Protein AF-A0A396HFC4-F1 (afdb_monomer)

pLDDT: mean 72.62, std 18.66, range [39.44, 97.38]

Secondary structure (DSSP, 8-state):
-TTTS-B-TTS-BSSHHHHHHHHHHHHHHHH-SSHHHHHHHHH-SPPTT-----SSPPPHHHHTTS-SSHHHHHHHHHHHHHHHHHHHHHHHHHHHHHHHHHHHHHHHHHHHHHHHHTTS----------------------

Solvent-accessible surface area (backbone atoms only — not comparable to full-atom values): 9076 Å² total; per-residue (Å²): 118,72,79,41,72,45,48,45,100,85,70,46,59,73,41,70,68,20,44,52,52,47,53,51,34,55,54,33,44,74,76,36,100,43,66,71,57,17,46,35,73,70,70,42,80,77,57,90,95,62,77,89,72,85,69,100,62,81,54,66,84,69,38,77,82,68,75,90,69,63,74,62,53,59,54,57,52,51,55,51,51,54,52,50,51,54,51,52,55,54,50,52,54,51,50,54,51,51,55,53,49,51,52,52,51,53,51,52,53,51,53,50,58,50,61,57,60,78,64,60,76,85,76,81,74,80,84,86,75,76,92,81,82,89,85,90,84,88,83,84,91,133

Sequence (142 aa):
MYAVSHKDAKGKFVNEYARQKAELLQVEMQNTQCENEAFFKVFGKEHAGYVRSMGLGITPSRISSRSTRLASSSIETNEKMLKMQAEIDSLKEKASQVDFLNAQVAFLMQMQVQNSRDKEPTNLETRDGRHSSESSHRLDDH

Mean predicted aligned error: 21.14 Å

Radius of gyration: 44.26 Å; Cα contacts (8 Å, |Δi|>4): 43; chains: 1; bounding box: 52×76×119 Å

Organism: Medicago truncatula (NCBI:txid3880)

Foldseek 3Di:
DCQQCDADPVNHDPDPNSVVLVVQLVVLPVVDPDSVVSCCVSPNDDDPPDDPDDDPDDDVVRCVVPPDPVPVVVVVVVVVVVVVVVVVVVVVVVVVVVVVVVVVVVVVVVVVVVVVVVPPPPPPDDPPDDDDDDDDDDDDDD

Structure (mmCIF, N/CA/C/O backbone):
data_AF-A0A396HFC4-F1
#
_entry.id   AF-A0A396HFC4-F1
#
loop_
_atom_site.group_PDB
_atom_site.id
_atom_site.type_symbol
_atom_site.label_atom_id
_atom_site.label_alt_id
_atom_site.label_comp_id
_atom_site.label_asym_id
_atom_site.label_entity_id
_atom_site.label_seq_id
_atom_site.pdbx_PDB_ins_code
_atom_site.Cartn_x
_atom_site.Cartn_y
_atom_site.Cartn_z
_atom_site.occupancy
_atom_site.B_iso_or_equiv
_atom_site.auth_seq_id
_atom_site.auth_comp_id
_atom_site.auth_asym_id
_atom_site.auth_atom_id
_atom_site.pdbx_PDB_model_num
ATOM 1 N N . MET A 1 1 ? 3.521 -5.237 -18.655 1.00 52.78 1 MET A N 1
ATOM 2 C CA . MET A 1 1 ? 4.812 -5.639 -18.045 1.00 52.78 1 MET A CA 1
ATOM 3 C C . MET A 1 1 ? 4.942 -7.157 -17.809 1.00 52.78 1 MET A C 1
ATOM 5 O O . MET A 1 1 ? 5.916 -7.591 -17.216 1.00 52.78 1 MET A O 1
ATOM 9 N N . TYR A 1 2 ? 4.017 -7.988 -18.318 1.00 46.03 2 TYR A N 1
ATOM 10 C CA . TYR A 1 2 ? 4.078 -9.454 -18.180 1.00 46.03 2 TYR A CA 1
ATOM 11 C C . TYR A 1 2 ? 5.218 -10.090 -18.995 1.00 46.03 2 TYR A C 1
ATOM 13 O O . TYR A 1 2 ? 5.660 -11.177 -18.679 1.00 46.03 2 TYR A O 1
ATOM 21 N N . ALA A 1 3 ? 5.731 -9.407 -20.023 1.00 51.31 3 ALA A N 1
ATOM 22 C CA . ALA A 1 3 ? 6.745 -9.961 -20.922 1.00 51.31 3 ALA A CA 1
ATOM 23 C C . ALA A 1 3 ? 8.183 -9.946 -20.367 1.00 51.31 3 ALA A C 1
ATOM 25 O O . ALA A 1 3 ? 9.063 -10.547 -20.974 1.00 51.31 3 ALA A O 1
ATOM 26 N N . VAL A 1 4 ? 8.446 -9.251 -19.254 1.00 60.12 4 VAL A N 1
ATOM 27 C CA . VAL A 1 4 ? 9.828 -8.911 -18.857 1.00 60.12 4 VAL A CA 1
ATOM 28 C C . VAL A 1 4 ? 10.264 -9.541 -17.534 1.00 60.12 4 VAL A C 1
ATOM 30 O O . VAL A 1 4 ? 11.440 -9.817 -17.343 1.00 60.12 4 VAL A O 1
ATOM 33 N N . SER A 1 5 ? 9.325 -9.869 -16.651 1.00 65.62 5 SER A N 1
ATOM 34 C CA . SER A 1 5 ? 9.638 -10.521 -15.370 1.00 65.62 5 SER A CA 1
ATOM 35 C C . SER A 1 5 ? 8.974 -11.888 -15.236 1.00 65.62 5 SER A C 1
ATOM 37 O O . SER A 1 5 ? 8.881 -12.417 -14.130 1.00 65.62 5 SER A O 1
ATOM 39 N N . HIS A 1 6 ? 8.483 -12.456 -16.344 1.00 71.88 6 HIS A N 1
ATOM 40 C CA . HIS A 1 6 ? 7.806 -13.745 -16.306 1.00 71.88 6 HIS A CA 1
ATOM 41 C C . HIS A 1 6 ? 8.798 -14.847 -15.955 1.00 71.88 6 HIS A C 1
ATOM 43 O O . HIS A 1 6 ? 9.693 -15.193 -16.737 1.00 71.88 6 HIS A O 1
ATOM 49 N N . LYS A 1 7 ? 8.613 -15.383 -14.755 1.00 83.19 7 LYS A N 1
ATOM 50 C CA . LYS A 1 7 ? 9.314 -16.550 -14.255 1.00 83.19 7 LYS A CA 1
ATOM 51 C C . LYS A 1 7 ? 8.373 -17.745 -14.322 1.00 83.19 7 LYS A C 1
ATOM 53 O O . LYS A 1 7 ? 7.165 -17.594 -14.151 1.00 83.19 7 LYS A O 1
ATOM 58 N N . ASP A 1 8 ? 8.918 -18.913 -14.617 1.00 82.75 8 ASP A N 1
ATOM 59 C CA . ASP A 1 8 ? 8.182 -20.163 -14.517 1.00 82.75 8 ASP A CA 1
ATOM 60 C C . ASP A 1 8 ? 7.851 -20.479 -13.047 1.00 82.75 8 ASP A C 1
ATOM 62 O O . ASP A 1 8 ? 8.289 -19.798 -12.116 1.00 82.75 8 ASP A O 1
ATOM 66 N N . ALA A 1 9 ? 7.091 -21.551 -12.820 1.00 85.38 9 ALA A N 1
ATOM 67 C CA . ALA A 1 9 ? 6.754 -22.009 -11.471 1.00 85.38 9 ALA A CA 1
ATOM 68 C C . ALA A 1 9 ? 7.987 -22.377 -10.616 1.00 85.38 9 ALA A C 1
ATOM 70 O O . ALA A 1 9 ? 7.871 -22.520 -9.403 1.00 85.38 9 ALA A O 1
ATOM 71 N N . LYS A 1 10 ? 9.166 -22.526 -11.234 1.00 87.62 10 LYS A N 1
ATOM 72 C CA . LYS A 1 10 ? 10.446 -22.806 -10.572 1.00 87.62 10 LYS A CA 1
ATOM 73 C C . LYS A 1 10 ? 11.251 -21.528 -10.300 1.00 87.62 10 LYS A C 1
ATOM 75 O O . LYS A 1 10 ? 12.357 -21.607 -9.776 1.00 87.62 10 LYS A O 1
ATOM 80 N N . GLY A 1 11 ? 10.717 -20.354 -10.646 1.00 82.94 11 GLY A N 1
ATOM 81 C CA . GLY A 1 11 ? 11.359 -19.061 -10.430 1.00 82.94 11 GLY A CA 1
ATOM 82 C C . GLY A 1 11 ? 12.417 -18.688 -11.474 1.00 82.94 11 GLY A C 1
ATOM 83 O O . GLY A 1 11 ? 13.092 -17.668 -11.306 1.00 82.94 11 GLY A O 1
ATOM 84 N N . LYS A 1 12 ? 12.567 -19.459 -12.558 1.00 85.88 12 LYS A N 1
ATOM 85 C CA . LYS A 1 12 ? 13.496 -19.157 -13.655 1.00 85.88 12 LYS A CA 1
ATOM 86 C C . LYS A 1 12 ? 12.807 -18.294 -14.706 1.00 85.88 12 LYS A C 1
ATOM 88 O O . LYS A 1 12 ? 11.645 -18.509 -15.025 1.00 85.88 12 LYS A O 1
ATOM 93 N N . PHE A 1 13 ? 13.523 -17.331 -15.282 1.00 86.50 13 PHE A N 1
ATOM 94 C CA . PHE A 1 13 ? 13.010 -16.560 -16.415 1.00 86.50 13 PHE A CA 1
ATOM 95 C C . PHE A 1 13 ? 12.633 -17.475 -17.585 1.00 86.50 13 PHE A C 1
ATOM 97 O O . PHE A 1 13 ? 13.419 -18.329 -17.993 1.00 86.50 13 PHE A O 1
ATOM 104 N N . VAL A 1 14 ? 11.436 -17.264 -18.135 1.00 84.88 14 VAL A N 1
ATOM 105 C CA . VAL A 1 14 ? 10.910 -18.073 -19.249 1.00 84.88 14 VAL A CA 1
ATOM 106 C C . VAL A 1 14 ? 11.630 -17.782 -20.570 1.00 84.88 14 VAL A C 1
ATOM 108 O O . VAL A 1 14 ? 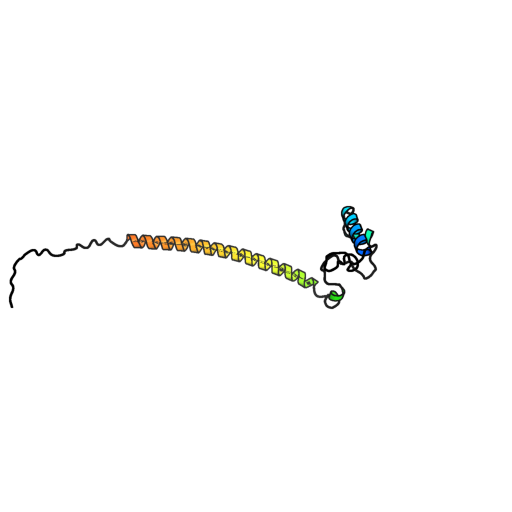11.690 -18.644 -21.441 1.00 84.88 14 VAL A O 1
ATOM 111 N N . ASN A 1 15 ? 12.205 -16.587 -20.723 1.00 85.69 15 ASN A N 1
ATOM 112 C CA . ASN A 1 15 ? 12.990 -16.193 -21.891 1.00 85.69 15 ASN A CA 1
ATOM 113 C C . ASN A 1 15 ? 14.273 -15.477 -21.448 1.00 85.69 15 ASN A C 1
ATOM 115 O O . ASN A 1 15 ? 14.269 -14.683 -20.506 1.00 85.69 15 ASN A O 1
ATOM 119 N N . GLU A 1 16 ? 15.347 -15.715 -22.189 1.00 85.56 16 GLU A N 1
ATOM 120 C CA . GLU A 1 16 ? 16.627 -15.027 -22.077 1.00 85.56 16 GLU A CA 1
ATOM 121 C C . GLU A 1 16 ? 16.523 -13.511 -22.238 1.00 85.56 16 GLU A C 1
ATOM 123 O O . GLU A 1 16 ? 17.122 -12.759 -21.473 1.00 85.56 16 GLU A O 1
ATOM 128 N N . TYR A 1 17 ? 15.685 -13.040 -23.160 1.00 84.88 17 TYR A N 1
ATOM 129 C CA . TYR A 1 17 ? 15.428 -11.609 -23.318 1.00 84.88 17 TYR A CA 1
ATOM 130 C C . TYR A 1 17 ? 14.826 -10.980 -22.050 1.00 84.88 17 TYR A C 1
ATOM 132 O O . TYR A 1 17 ? 15.206 -9.878 -21.655 1.00 84.88 17 TYR A O 1
ATOM 140 N N . ALA A 1 18 ? 13.911 -11.692 -21.383 1.00 82.38 18 ALA A N 1
ATOM 141 C CA . ALA A 1 18 ? 13.291 -11.227 -20.144 1.00 82.38 18 ALA A CA 1
ATOM 142 C C . ALA A 1 18 ? 14.330 -11.137 -19.015 1.00 82.38 18 ALA A C 1
ATOM 144 O O . ALA A 1 18 ? 14.394 -10.129 -18.316 1.00 82.38 18 ALA A O 1
ATOM 145 N N . ARG A 1 19 ? 15.205 -12.147 -18.911 1.00 87.12 19 ARG A N 1
ATOM 146 C CA . ARG A 1 19 ? 16.333 -12.155 -17.973 1.00 87.12 19 ARG A CA 1
ATOM 147 C C . ARG A 1 19 ? 17.258 -10.956 -18.180 1.00 87.12 19 ARG A C 1
ATOM 149 O O . ARG A 1 19 ? 17.464 -10.194 -17.244 1.00 87.12 19 ARG A O 1
ATOM 156 N N . GLN A 1 20 ? 17.738 -10.741 -19.405 1.00 89.00 20 GLN A N 1
ATOM 157 C CA . GLN A 1 20 ? 18.644 -9.631 -19.725 1.00 89.00 20 GLN A CA 1
ATOM 158 C C . GLN A 1 20 ? 18.019 -8.269 -19.415 1.00 89.00 20 GLN A C 1
ATOM 160 O O . GLN A 1 20 ? 18.664 -7.396 -18.843 1.00 89.00 20 GLN A O 1
ATOM 165 N N . LYS A 1 21 ? 16.743 -8.073 -19.764 1.00 87.44 21 LYS A N 1
ATOM 166 C CA . LYS A 1 21 ? 16.036 -6.825 -19.461 1.00 87.44 21 LYS A CA 1
ATOM 167 C C . LYS A 1 21 ? 15.821 -6.620 -17.962 1.00 87.44 21 LYS A C 1
ATOM 169 O O . LYS A 1 21 ? 15.908 -5.483 -17.512 1.00 87.44 21 LYS A O 1
ATOM 174 N N . ALA A 1 22 ? 15.561 -7.682 -17.202 1.00 86.19 22 ALA A N 1
ATOM 175 C CA . ALA A 1 22 ? 15.450 -7.606 -15.748 1.00 86.19 22 ALA A CA 1
ATOM 176 C C . ALA A 1 22 ? 16.797 -7.271 -15.083 1.00 86.19 22 ALA A C 1
ATOM 178 O O . ALA A 1 22 ? 16.837 -6.425 -14.195 1.00 86.19 22 ALA A O 1
ATOM 179 N N . GLU A 1 23 ? 17.894 -7.878 -15.545 1.00 89.69 23 GLU A N 1
ATOM 180 C CA . GLU A 1 23 ? 19.255 -7.594 -15.069 1.00 89.69 23 GLU A CA 1
ATOM 181 C C . GLU A 1 23 ? 19.669 -6.146 -15.386 1.00 89.69 23 GLU A C 1
ATOM 183 O O . GLU A 1 23 ? 20.094 -5.414 -14.495 1.00 89.69 23 GLU A O 1
ATOM 188 N N . LEU A 1 24 ? 19.462 -5.686 -16.626 1.00 91.00 24 LEU A N 1
ATOM 189 C CA . LEU A 1 24 ? 19.738 -4.300 -17.028 1.00 91.00 24 LEU A CA 1
ATOM 190 C C . LEU A 1 24 ? 18.915 -3.288 -16.229 1.00 91.00 24 LEU A C 1
ATOM 192 O O . LEU A 1 24 ? 19.433 -2.253 -15.820 1.00 91.00 24 LEU A O 1
ATOM 196 N N . LEU A 1 25 ? 17.638 -3.589 -15.988 1.00 88.81 25 LEU A N 1
ATOM 197 C CA . LEU A 1 25 ? 16.783 -2.747 -15.160 1.00 88.81 25 LEU A CA 1
ATOM 198 C C . LEU A 1 25 ? 17.309 -2.654 -13.730 1.00 88.81 25 LEU A C 1
ATOM 200 O O . LEU A 1 25 ? 17.339 -1.561 -13.178 1.00 88.81 25 LEU A O 1
ATOM 204 N N . GLN A 1 26 ? 17.753 -3.767 -13.144 1.00 88.38 26 GLN A N 1
ATOM 205 C CA . GLN A 1 26 ? 18.307 -3.765 -11.794 1.00 88.38 26 GLN A CA 1
ATOM 206 C C . GLN A 1 26 ? 19.563 -2.888 -11.693 1.00 88.38 26 GLN A C 1
ATOM 208 O O . GLN A 1 26 ? 19.702 -2.143 -10.725 1.00 88.38 26 GLN A O 1
ATOM 213 N N . VAL A 1 27 ? 20.440 -2.939 -12.698 1.00 92.12 27 VAL A N 1
ATOM 214 C CA . VAL A 1 27 ? 21.629 -2.075 -12.776 1.00 92.12 27 VAL A CA 1
ATOM 215 C C . VAL A 1 27 ? 21.230 -0.604 -12.915 1.00 92.12 27 VAL A C 1
ATOM 217 O O . VAL A 1 27 ? 21.709 0.241 -12.163 1.00 92.12 27 VAL A O 1
ATOM 220 N N . GLU A 1 28 ? 20.309 -0.277 -13.821 1.00 90.44 28 GLU A N 1
ATOM 221 C CA . GLU A 1 28 ? 19.868 1.110 -14.009 1.00 90.44 28 GLU A CA 1
ATOM 222 C C . GLU A 1 28 ? 19.129 1.674 -12.792 1.00 90.44 28 GLU A C 1
ATOM 224 O O . GLU A 1 28 ? 19.283 2.851 -12.478 1.00 90.44 28 GLU A O 1
ATOM 229 N N . MET A 1 29 ? 18.380 0.854 -12.052 1.00 86.69 29 MET A N 1
ATOM 230 C CA . MET A 1 29 ? 17.750 1.273 -10.795 1.00 86.69 29 MET A CA 1
ATOM 231 C C . MET A 1 29 ? 18.771 1.622 -9.705 1.00 86.69 29 MET A C 1
ATOM 233 O O . MET A 1 29 ? 18.471 2.442 -8.847 1.00 86.69 29 MET A O 1
ATOM 237 N N . GLN A 1 30 ? 19.968 1.029 -9.728 1.00 88.75 30 GLN A N 1
ATOM 238 C CA . GLN A 1 30 ? 21.056 1.401 -8.813 1.00 88.75 30 GLN A CA 1
ATOM 239 C C . GLN A 1 30 ? 21.765 2.688 -9.255 1.00 88.75 30 GLN A C 1
ATOM 241 O O . GLN A 1 30 ? 22.264 3.437 -8.419 1.00 88.75 30 GLN A O 1
ATOM 246 N N . ASN A 1 31 ? 21.790 2.954 -10.563 1.00 88.94 31 ASN A N 1
ATOM 247 C CA . ASN A 1 31 ? 22.465 4.112 -11.154 1.00 88.94 31 ASN A CA 1
ATOM 248 C C . ASN A 1 31 ? 21.575 5.358 -11.271 1.00 88.94 31 ASN A C 1
ATOM 250 O O . ASN A 1 31 ? 22.079 6.450 -11.535 1.00 88.94 31 ASN A O 1
ATOM 254 N N . THR A 1 32 ? 20.260 5.219 -11.113 1.00 84.31 32 THR A N 1
ATOM 255 C CA . THR A 1 32 ? 19.297 6.319 -11.241 1.00 84.31 32 THR A CA 1
ATOM 256 C C . THR A 1 32 ? 18.617 6.609 -9.913 1.00 84.31 32 THR A C 1
ATOM 258 O O . THR A 1 32 ? 18.342 5.719 -9.118 1.00 84.31 32 THR A O 1
ATOM 261 N N . GLN A 1 33 ? 18.316 7.885 -9.672 1.00 79.62 33 GLN A N 1
ATOM 262 C CA . GLN A 1 33 ? 17.621 8.318 -8.454 1.00 79.62 33 GLN A CA 1
ATOM 263 C C . GLN A 1 33 ? 16.102 8.088 -8.531 1.00 79.62 33 GLN A C 1
ATOM 265 O O . GLN A 1 33 ? 15.401 8.231 -7.533 1.00 79.62 33 GLN A O 1
ATOM 270 N N . CYS A 1 34 ? 15.580 7.753 -9.716 1.00 78.25 34 CYS A N 1
ATOM 271 C CA . CYS A 1 34 ? 14.158 7.589 -9.984 1.00 78.25 34 CYS A CA 1
ATOM 272 C C . CYS A 1 34 ? 13.908 6.315 -10.794 1.00 78.25 34 CYS A C 1
ATOM 274 O O . CYS A 1 34 ? 14.414 6.165 -11.906 1.00 78.25 34 CYS A O 1
ATOM 276 N N . GLU A 1 35 ? 13.047 5.435 -10.279 1.00 78.06 35 GLU A N 1
ATOM 277 C CA . GLU A 1 35 ? 12.712 4.163 -10.928 1.00 78.06 35 GLU A CA 1
ATOM 278 C C . GLU A 1 35 ? 12.190 4.369 -12.358 1.00 78.06 35 GLU A C 1
ATOM 280 O O . GLU A 1 35 ? 12.590 3.667 -13.285 1.00 78.06 35 GLU A O 1
ATOM 285 N N . ASN A 1 36 ? 11.347 5.383 -12.575 1.00 77.94 36 ASN A N 1
ATOM 286 C CA . ASN A 1 36 ? 10.779 5.668 -13.894 1.00 77.94 36 ASN A CA 1
ATOM 287 C C . ASN A 1 36 ? 11.848 6.012 -14.941 1.00 77.94 36 ASN A C 1
ATOM 289 O O . ASN A 1 36 ? 11.661 5.715 -16.124 1.00 77.94 36 ASN A O 1
ATOM 293 N N . GLU A 1 37 ? 12.963 6.609 -14.521 1.00 84.00 37 GLU A N 1
ATOM 294 C CA . GLU A 1 37 ? 14.085 6.921 -15.401 1.00 84.00 37 GLU A CA 1
ATOM 295 C C . GLU A 1 37 ? 14.831 5.646 -15.816 1.00 84.00 37 GLU A C 1
ATOM 297 O O . GLU A 1 37 ? 15.074 5.451 -17.009 1.00 84.00 37 GLU A O 1
ATOM 3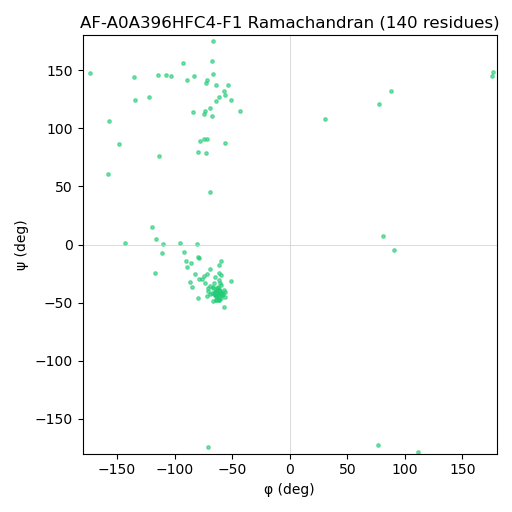02 N N . ALA A 1 38 ? 15.104 4.732 -14.875 1.00 86.56 38 ALA A N 1
ATOM 303 C CA . ALA A 1 38 ? 15.653 3.408 -15.187 1.00 86.56 38 ALA A CA 1
ATOM 304 C C . ALA A 1 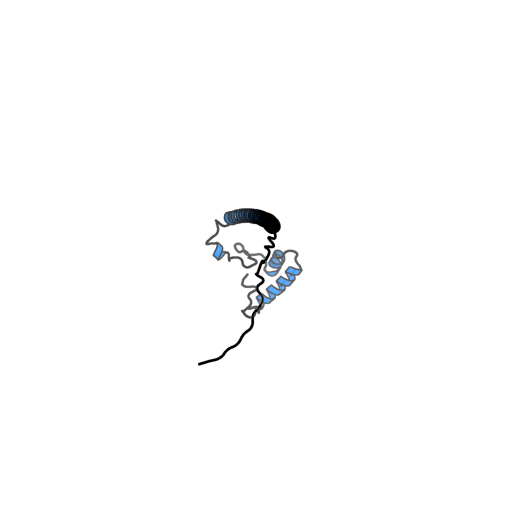38 ? 14.762 2.645 -16.177 1.00 86.56 38 ALA A C 1
ATOM 306 O O . ALA A 1 38 ? 15.238 2.100 -17.175 1.00 86.56 38 ALA A O 1
ATOM 307 N N . PHE A 1 39 ? 13.445 2.652 -15.955 1.00 82.00 39 PHE A N 1
ATOM 308 C CA . PHE A 1 39 ? 12.499 2.008 -16.866 1.00 82.00 39 PHE A CA 1
ATOM 309 C C . PHE A 1 39 ? 12.503 2.642 -18.255 1.00 82.00 39 PHE A C 1
ATOM 311 O O . PHE A 1 39 ? 12.456 1.924 -19.256 1.00 82.00 39 PHE A O 1
ATOM 318 N N . PHE A 1 40 ? 12.566 3.970 -18.340 1.00 84.06 40 PHE A N 1
ATOM 319 C CA . PHE A 1 40 ? 12.668 4.660 -19.621 1.00 84.06 40 PHE A CA 1
ATOM 320 C C . PHE A 1 40 ? 13.968 4.305 -20.352 1.00 84.06 40 PHE A C 1
ATOM 322 O O . PHE A 1 40 ? 13.933 4.061 -21.555 1.00 84.06 40 PHE A O 1
ATOM 329 N N . LYS A 1 41 ? 15.095 4.201 -19.643 1.00 86.44 41 LYS A N 1
ATOM 330 C CA . LYS A 1 41 ? 16.383 3.798 -20.228 1.00 86.44 41 LYS A CA 1
ATOM 331 C C . LYS A 1 41 ? 16.358 2.366 -20.766 1.00 86.44 41 LYS A C 1
ATOM 333 O O . LYS A 1 41 ? 16.839 2.116 -21.867 1.00 86.44 41 LYS A O 1
ATOM 338 N N . VAL A 1 42 ? 15.752 1.428 -20.036 1.00 86.88 42 VAL A N 1
ATOM 339 C CA . VAL A 1 42 ? 15.773 0.002 -20.409 1.00 86.88 42 VAL A CA 1
ATOM 340 C C . VAL A 1 42 ? 14.682 -0.382 -21.415 1.00 86.88 42 VAL A C 1
ATOM 342 O O . VAL A 1 42 ? 14.925 -1.217 -22.295 1.00 86.88 42 VAL A O 1
ATOM 345 N N . PHE A 1 43 ? 13.487 0.205 -21.315 1.00 82.06 43 PHE A N 1
ATOM 346 C CA . PHE A 1 43 ? 12.320 -0.148 -22.145 1.00 82.06 43 PHE A CA 1
ATOM 347 C C . PHE A 1 43 ? 11.914 0.931 -23.143 1.00 82.06 43 PHE A C 1
ATOM 349 O O . PHE A 1 43 ? 11.050 0.681 -23.982 1.00 82.06 43 PHE A O 1
ATOM 356 N N . GLY A 1 44 ? 12.522 2.111 -23.071 1.00 85.56 44 GLY A N 1
ATOM 357 C CA . GLY A 1 44 ? 12.177 3.244 -23.912 1.00 85.56 44 GLY A CA 1
ATOM 358 C C . GLY A 1 44 ? 10.896 3.961 -23.482 1.00 85.56 44 GLY A C 1
ATOM 359 O O . GLY A 1 44 ? 10.276 3.698 -22.438 1.00 85.56 44 GLY A O 1
ATOM 360 N N . LYS A 1 45 ? 10.486 4.907 -24.330 1.00 81.75 45 LYS A N 1
ATOM 361 C CA . LYS A 1 45 ? 9.245 5.660 -24.156 1.00 81.75 45 LYS A CA 1
ATOM 362 C C . LYS A 1 45 ? 8.043 4.727 -24.261 1.00 81.75 45 LYS A C 1
ATOM 364 O O . LYS A 1 45 ? 7.979 3.864 -25.128 1.00 81.75 45 LYS A O 1
ATOM 369 N N . GLU A 1 46 ? 7.083 4.923 -23.370 1.00 74.38 46 GLU A N 1
ATOM 370 C CA . GLU A 1 46 ? 5.811 4.217 -23.435 1.00 74.38 46 GLU A CA 1
ATOM 371 C C . GLU A 1 46 ? 4.995 4.634 -24.672 1.00 74.38 46 GLU A C 1
ATOM 373 O O . GLU A 1 46 ? 5.045 5.786 -25.111 1.00 74.38 46 GLU A O 1
ATOM 378 N N . HIS A 1 47 ? 4.239 3.691 -25.237 1.00 74.38 47 HIS A N 1
ATOM 379 C CA . HIS A 1 47 ? 3.310 3.959 -26.329 1.00 74.38 47 HIS A CA 1
ATOM 380 C C . HIS A 1 47 ? 2.090 4.744 -25.839 1.00 74.38 47 HIS A C 1
ATOM 382 O O . HIS A 1 47 ? 1.551 4.474 -24.767 1.00 74.38 47 HIS A O 1
ATOM 388 N N . ALA A 1 48 ? 1.614 5.687 -26.655 1.00 72.81 48 ALA A N 1
ATOM 389 C CA . ALA A 1 48 ? 0.396 6.433 -26.360 1.00 72.81 48 ALA A CA 1
ATOM 390 C C . ALA A 1 48 ? -0.792 5.472 -26.148 1.00 72.81 48 ALA A C 1
ATOM 392 O O . ALA A 1 48 ? -1.033 4.589 -26.969 1.00 72.81 48 ALA A O 1
ATOM 393 N N . GLY A 1 49 ? -1.512 5.639 -25.035 1.00 67.00 49 GLY A N 1
ATOM 394 C CA . GLY A 1 49 ? -2.658 4.800 -24.661 1.00 67.00 49 GLY A CA 1
ATOM 395 C C . GLY A 1 49 ? -2.325 3.573 -23.804 1.00 67.00 49 GLY A C 1
ATOM 396 O O . GLY A 1 49 ? -3.244 2.905 -23.335 1.00 67.00 49 GLY A O 1
ATOM 397 N N . TYR A 1 50 ? -1.046 3.296 -23.546 1.00 65.50 50 TYR A N 1
ATOM 398 C CA . TYR A 1 50 ? -0.618 2.288 -22.578 1.00 65.50 50 TYR A CA 1
ATOM 399 C C . TYR A 1 50 ? -0.055 2.978 -21.330 1.00 65.50 50 TYR A C 1
ATOM 401 O O . TYR A 1 50 ? 0.508 4.067 -21.424 1.00 65.50 50 TYR A O 1
ATOM 409 N N . VAL A 1 51 ? -0.272 2.367 -20.161 1.00 63.06 51 VAL A N 1
ATOM 410 C CA . VAL A 1 51 ? 0.344 2.781 -18.892 1.00 63.06 51 VAL A CA 1
ATOM 411 C C . VAL A 1 51 ? 1.116 1.598 -18.314 1.00 63.06 51 VAL A C 1
ATOM 413 O O . VAL A 1 51 ? 0.553 0.514 -18.107 1.00 63.06 51 VAL A O 1
ATOM 416 N N . ARG A 1 52 ? 2.398 1.804 -18.000 1.00 66.94 52 ARG A N 1
ATOM 417 C CA . ARG A 1 52 ? 3.238 0.833 -17.300 1.00 66.94 52 ARG A CA 1
ATOM 418 C C . ARG A 1 52 ? 2.825 0.808 -15.835 1.00 66.94 52 ARG A C 1
ATOM 420 O O . ARG A 1 52 ? 3.344 1.556 -15.018 1.00 66.94 52 ARG A O 1
ATOM 427 N N . SER A 1 53 ? 1.888 -0.067 -15.484 1.00 58.19 53 SER A N 1
ATOM 428 C CA . SER A 1 53 ? 1.568 -0.323 -14.080 1.00 58.19 53 SER A CA 1
ATOM 429 C C . SER A 1 53 ? 2.730 -1.063 -13.408 1.00 58.19 53 SER A C 1
ATOM 431 O O . SER A 1 53 ? 3.041 -2.197 -13.785 1.00 58.19 53 SER A O 1
ATOM 433 N N . MET A 1 54 ? 3.345 -0.434 -12.411 1.00 54.47 54 MET A N 1
ATOM 434 C CA . MET A 1 54 ? 4.238 -1.088 -11.457 1.00 54.47 54 MET A CA 1
ATOM 435 C C . MET A 1 54 ? 3.386 -1.707 -10.340 1.00 54.47 54 MET A C 1
ATOM 437 O O . MET A 1 54 ? 2.730 -0.982 -9.598 1.00 54.47 54 MET A O 1
ATOM 441 N N . GLY A 1 55 ? 3.361 -3.039 -10.228 1.00 57.03 55 GLY A N 1
ATOM 442 C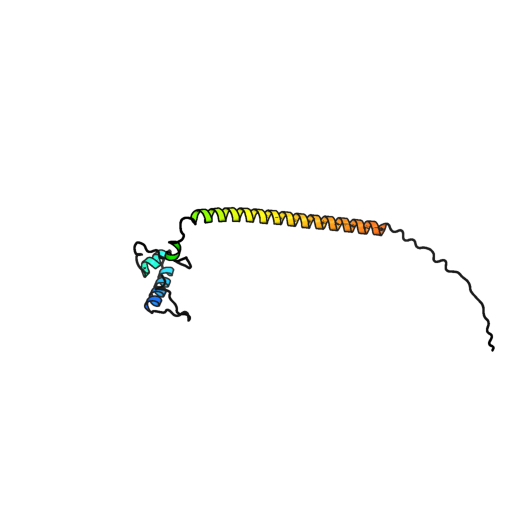 CA . GLY A 1 55 ? 2.782 -3.742 -9.071 1.00 57.03 55 GLY A CA 1
ATOM 443 C C . GLY A 1 55 ? 1.496 -4.547 -9.311 1.00 57.03 55 GLY A C 1
ATOM 444 O O . GLY A 1 55 ? 0.984 -4.635 -10.428 1.00 57.03 55 GLY A O 1
ATOM 445 N N . LEU A 1 56 ? 0.991 -5.150 -8.222 1.00 50.94 56 LEU A N 1
ATOM 446 C CA . LEU A 1 56 ? -0.258 -5.930 -8.109 1.00 50.94 56 LEU A CA 1
ATOM 447 C C . LEU A 1 56 ? -1.521 -5.049 -8.257 1.00 50.94 56 LEU A C 1
ATOM 449 O O . LEU A 1 56 ? -2.469 -5.141 -7.481 1.00 50.94 56 LEU A O 1
ATOM 453 N N . GLY A 1 57 ? -1.532 -4.154 -9.241 1.00 55.44 57 GLY A N 1
ATOM 454 C CA . GLY A 1 57 ? -2.700 -3.360 -9.594 1.00 55.44 57 GLY A CA 1
ATOM 455 C C . GLY A 1 57 ? -3.635 -4.135 -10.517 1.00 55.44 57 GLY A C 1
ATOM 456 O O . GLY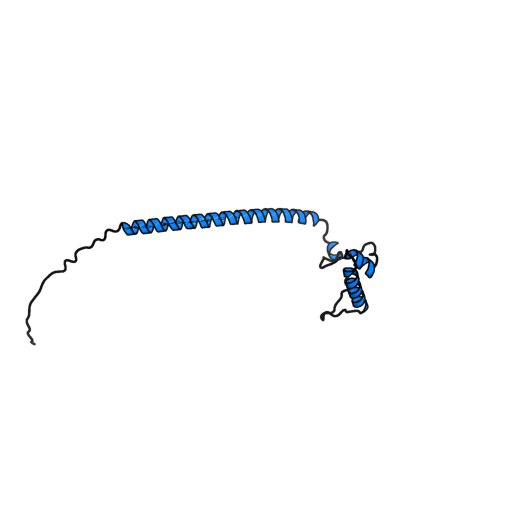 A 1 57 ? -3.198 -4.895 -11.383 1.00 55.44 57 GLY A O 1
ATOM 457 N N . ILE A 1 58 ? -4.941 -3.921 -10.358 1.00 49.59 58 ILE A N 1
ATOM 458 C CA . ILE A 1 58 ? -5.951 -4.368 -11.323 1.00 49.59 58 ILE A CA 1
ATOM 459 C C . ILE A 1 58 ? -5.566 -3.901 -12.731 1.00 49.59 58 ILE A C 1
ATOM 461 O O . ILE A 1 58 ? -5.352 -2.716 -12.970 1.00 49.59 58 ILE A O 1
ATOM 465 N N . THR A 1 59 ? -5.468 -4.843 -13.673 1.00 56.03 59 THR A N 1
ATOM 466 C CA . THR A 1 59 ? -5.194 -4.536 -15.081 1.00 56.03 59 THR A CA 1
ATOM 467 C C . THR A 1 59 ? -6.211 -3.507 -15.582 1.00 56.03 59 THR A C 1
ATOM 469 O O . THR A 1 59 ? -7.397 -3.689 -15.304 1.00 56.03 59 THR A O 1
ATOM 472 N N . PRO A 1 60 ? -5.817 -2.473 -16.349 1.00 51.38 60 PRO A N 1
ATOM 473 C CA . PRO A 1 60 ? -6.748 -1.464 -16.862 1.00 51.38 60 PRO A CA 1
ATOM 474 C C . PRO A 1 60 ? -7.981 -2.041 -17.580 1.00 51.38 60 PRO A C 1
ATOM 476 O O . PRO A 1 60 ? -9.079 -1.501 -17.453 1.00 51.38 60 PRO A O 1
ATOM 479 N N . SER A 1 61 ? -7.851 -3.204 -18.229 1.00 55.25 61 SER A N 1
ATOM 480 C CA . SER A 1 61 ? -8.971 -3.954 -18.822 1.00 55.25 61 SER A CA 1
ATOM 481 C C . SER A 1 61 ? -10.050 -4.380 -17.813 1.00 55.25 61 SER A C 1
ATOM 483 O O . SER A 1 61 ? -11.212 -4.506 -18.181 1.00 55.25 61 SER A O 1
ATOM 485 N N . ARG A 1 62 ? -9.701 -4.547 -16.532 1.00 52.12 62 ARG A N 1
ATOM 486 C CA . ARG A 1 62 ? -10.634 -4.793 -15.417 1.00 52.12 62 ARG A CA 1
ATOM 487 C C . ARG A 1 62 ? -11.208 -3.509 -14.809 1.00 52.12 62 ARG A C 1
ATOM 489 O O . ARG A 1 62 ? -12.195 -3.577 -14.082 1.00 52.12 62 ARG A O 1
ATOM 496 N N . ILE A 1 63 ? -10.596 -2.357 -15.086 1.00 55.91 63 ILE A N 1
ATOM 497 C CA . ILE A 1 63 ? -11.034 -1.031 -14.623 1.00 55.91 63 ILE A CA 1
ATOM 498 C C . ILE A 1 63 ? -12.065 -0.441 -15.591 1.00 55.91 63 ILE A C 1
ATOM 500 O O . ILE A 1 63 ? -12.996 0.236 -15.158 1.00 55.91 63 ILE A O 1
ATOM 504 N N . SER A 1 64 ? -11.955 -0.745 -16.890 1.00 52.34 64 SER A N 1
ATOM 505 C CA . SER A 1 64 ? -12.862 -0.211 -17.918 1.00 52.34 64 SER A CA 1
ATOM 506 C C . SER A 1 64 ? -14.330 -0.617 -17.727 1.00 52.34 64 SER A C 1
ATOM 508 O O . SER A 1 64 ? -15.209 0.035 -18.280 1.00 52.34 64 SER A O 1
ATOM 510 N N . SER A 1 65 ? -14.624 -1.648 -16.926 1.00 52.78 65 SER A N 1
ATOM 511 C CA . SER A 1 65 ? -15.996 -2.009 -16.551 1.00 52.78 65 SER A CA 1
ATOM 512 C C . SER A 1 65 ? -16.481 -1.351 -15.250 1.00 52.78 65 SER A C 1
ATOM 514 O O . SER A 1 65 ? -17.638 -1.529 -14.876 1.00 52.78 65 SER A O 1
ATOM 516 N N . ARG A 1 66 ? -15.623 -0.632 -14.505 1.00 52.38 66 ARG A N 1
ATOM 517 C CA . ARG A 1 66 ? -15.963 -0.106 -13.172 1.00 52.38 66 ARG A CA 1
ATOM 518 C C . ARG A 1 66 ? -15.098 1.089 -12.751 1.00 52.38 66 ARG A C 1
ATOM 520 O O . ARG A 1 66 ? -14.424 1.019 -11.730 1.00 52.38 66 ARG A O 1
ATOM 527 N N . SER A 1 67 ? -15.118 2.208 -13.476 1.00 53.06 67 SER A N 1
ATOM 528 C CA . SER A 1 67 ? -14.428 3.411 -12.982 1.00 53.06 67 SER A CA 1
ATOM 529 C C . SER A 1 67 ? -15.079 4.725 -13.388 1.00 53.06 67 SER A C 1
ATOM 531 O O . SER A 1 67 ? -14.694 5.357 -14.361 1.00 53.06 67 SER A O 1
ATOM 533 N N . THR A 1 68 ? -16.043 5.142 -12.568 1.00 50.72 68 THR A N 1
ATOM 534 C CA . THR A 1 68 ? -16.357 6.560 -12.295 1.00 50.72 68 THR A CA 1
ATOM 535 C C . THR A 1 68 ? -16.754 6.808 -10.827 1.00 50.72 68 THR A C 1
ATOM 537 O O . THR A 1 68 ? -17.043 7.937 -10.456 1.00 50.72 68 THR A O 1
ATOM 540 N N . ARG A 1 69 ? -16.756 5.782 -9.955 1.00 50.81 69 ARG A N 1
ATOM 541 C CA . ARG A 1 69 ? -17.290 5.866 -8.575 1.00 50.81 69 ARG A CA 1
ATOM 542 C C . ARG A 1 69 ? -16.265 5.676 -7.446 1.00 50.81 69 ARG A C 1
ATOM 544 O O . ARG A 1 69 ? -16.654 5.613 -6.290 1.00 50.81 69 ARG A O 1
ATOM 551 N N . LEU A 1 70 ? -14.970 5.551 -7.745 1.00 53.44 70 LEU A N 1
ATOM 552 C CA . LEU A 1 70 ? -13.964 5.219 -6.717 1.00 53.44 70 LEU A CA 1
ATOM 553 C C . LEU A 1 70 ? -13.353 6.444 -6.014 1.00 53.44 70 LEU A C 1
ATOM 555 O O . LEU A 1 70 ? -12.848 6.304 -4.905 1.00 53.44 70 LEU A O 1
ATOM 559 N N . ALA A 1 71 ? -13.442 7.641 -6.603 1.00 51.59 71 ALA A N 1
ATOM 560 C CA . ALA A 1 71 ? -12.857 8.844 -6.008 1.00 51.59 71 ALA A CA 1
ATOM 561 C C . ALA A 1 71 ? -13.609 9.334 -4.750 1.00 51.59 71 ALA A C 1
ATOM 563 O O . ALA A 1 71 ? -12.952 9.729 -3.792 1.00 51.59 71 ALA A O 1
ATOM 564 N N . SER A 1 72 ? -14.950 9.249 -4.691 1.00 51.69 72 SER A N 1
ATOM 565 C CA . SER A 1 72 ? -15.684 9.603 -3.453 1.00 51.69 72 SER A CA 1
ATOM 566 C C . SER A 1 72 ? -15.527 8.536 -2.367 1.00 51.69 72 SER A C 1
ATOM 568 O O . SER A 1 72 ? -15.395 8.865 -1.192 1.00 51.69 72 SER A O 1
ATOM 570 N N . SER A 1 73 ? -15.420 7.261 -2.764 1.00 54.78 73 SER A N 1
ATOM 571 C CA . SER A 1 73 ? -15.257 6.144 -1.829 1.00 54.78 73 SER A CA 1
ATOM 572 C C . SER A 1 73 ? -13.998 6.268 -0.971 1.00 54.78 73 SER A C 1
ATOM 574 O O . SER A 1 73 ? -14.039 5.858 0.181 1.00 54.78 73 SER A O 1
ATOM 576 N N . SER A 1 74 ? -12.895 6.806 -1.502 1.00 55.19 74 SER A N 1
ATOM 577 C CA . SER A 1 74 ? -11.632 6.915 -0.757 1.00 55.19 74 SER A CA 1
ATOM 578 C C . SER A 1 74 ? -11.642 8.018 0.308 1.00 55.19 74 SER A C 1
ATOM 580 O O . SER A 1 74 ? -10.902 7.928 1.287 1.00 55.19 74 SER A O 1
ATOM 582 N N . ILE A 1 75 ? -12.445 9.068 0.121 1.00 59.50 75 ILE A N 1
ATOM 583 C CA . ILE A 1 75 ? -12.572 10.170 1.087 1.00 59.50 75 ILE A CA 1
ATOM 584 C C . ILE A 1 75 ? -13.503 9.729 2.222 1.00 59.50 75 ILE A C 1
ATOM 586 O O . ILE A 1 75 ? -13.147 9.827 3.395 1.00 59.50 75 ILE A O 1
ATOM 590 N N . GLU A 1 76 ? -14.637 9.118 1.870 1.00 60.09 76 GLU A N 1
ATOM 591 C CA . GLU A 1 76 ? -15.602 8.572 2.829 1.00 60.09 76 GLU A CA 1
ATOM 592 C C . GLU A 1 76 ? -14.998 7.476 3.727 1.00 60.09 76 GLU A C 1
ATOM 594 O O . GLU A 1 76 ? -15.370 7.352 4.897 1.00 60.09 76 GLU A O 1
ATOM 599 N N . THR A 1 77 ? -14.053 6.675 3.219 1.00 64.69 77 THR A N 1
ATOM 600 C CA . THR A 1 77 ? -13.357 5.659 4.028 1.00 64.69 77 THR A CA 1
ATOM 601 C C . THR A 1 77 ? -12.423 6.268 5.068 1.00 64.69 77 THR A C 1
ATOM 603 O O . THR A 1 77 ? -12.341 5.742 6.177 1.00 64.69 77 THR A O 1
ATOM 606 N N . ASN A 1 78 ? -11.758 7.382 4.753 1.00 76.25 78 ASN A N 1
ATOM 607 C CA . ASN A 1 78 ? -10.838 8.039 5.684 1.00 76.25 78 ASN A CA 1
ATOM 608 C C . ASN A 1 78 ? -11.592 8.717 6.835 1.00 76.25 78 ASN A C 1
ATOM 610 O O . ASN A 1 78 ? -11.188 8.600 7.989 1.00 76.25 78 ASN A O 1
ATOM 614 N N . GLU A 1 79 ? -12.732 9.352 6.553 1.00 80.44 79 GLU A N 1
ATOM 615 C CA . GLU A 1 79 ? -13.568 9.958 7.596 1.00 80.44 79 GLU A CA 1
ATOM 616 C C . GLU A 1 79 ? -14.148 8.918 8.562 1.00 80.44 79 GLU A C 1
ATOM 618 O O . GLU A 1 79 ? -14.160 9.128 9.777 1.00 80.44 79 GLU A O 1
ATOM 623 N N . LYS A 1 80 ? -14.610 7.774 8.040 1.00 87.06 80 LYS A N 1
ATOM 624 C CA . LYS A 1 80 ? -15.106 6.668 8.872 1.00 87.06 80 LYS A CA 1
ATOM 625 C C . LYS A 1 80 ? -14.000 6.080 9.744 1.00 87.06 80 LYS A C 1
ATOM 627 O O . LYS A 1 80 ? -14.243 5.806 10.914 1.00 87.06 80 LYS A O 1
ATOM 632 N N . MET A 1 81 ? -12.790 5.943 9.202 1.00 89.62 81 MET A N 1
ATOM 633 C CA . MET A 1 81 ? -11.631 5.450 9.948 1.00 89.62 81 MET A CA 1
ATOM 634 C C . MET A 1 81 ? -11.259 6.381 11.112 1.00 89.62 81 MET A C 1
ATOM 636 O O . MET A 1 81 ? -11.038 5.904 12.221 1.00 89.62 81 MET A O 1
ATOM 640 N N . LEU A 1 82 ? -11.266 7.701 10.895 1.00 91.12 82 LEU A N 1
ATOM 641 C CA . LEU A 1 82 ? -10.999 8.685 11.953 1.00 91.12 82 LEU A CA 1
ATOM 642 C C . LEU A 1 82 ? -12.063 8.659 13.060 1.00 91.12 82 LEU A C 1
ATOM 644 O O . LEU A 1 82 ? -11.720 8.697 14.240 1.00 91.12 82 LEU A O 1
ATOM 648 N N . LYS A 1 83 ? -13.348 8.548 12.695 1.00 93.19 83 LYS A N 1
ATOM 649 C CA . LYS A 1 83 ? -14.444 8.418 13.672 1.00 93.19 83 LYS A CA 1
ATOM 650 C C . LYS A 1 83 ? -14.312 7.149 14.509 1.00 93.19 83 LYS A C 1
ATOM 652 O O . LYS A 1 83 ? -14.406 7.217 15.729 1.00 93.19 83 LYS A O 1
ATOM 657 N N . MET A 1 84 ? -14.025 6.017 13.865 1.00 95.06 84 MET A N 1
ATOM 658 C CA . MET A 1 84 ? -13.800 4.753 14.569 1.00 95.06 84 MET A CA 1
ATOM 659 C C . MET A 1 84 ? -12.620 4.839 15.541 1.00 95.06 84 MET A C 1
ATOM 661 O O . MET A 1 84 ? -12.716 4.328 16.652 1.00 95.06 84 MET A O 1
ATOM 665 N N . GLN A 1 85 ? -11.526 5.505 15.160 1.00 93.75 85 GLN A N 1
ATOM 666 C CA . GLN A 1 85 ? -10.374 5.670 16.047 1.00 93.75 85 GLN A CA 1
ATOM 667 C C . GLN A 1 85 ? -10.730 6.485 17.300 1.00 93.75 85 GLN A C 1
ATOM 669 O O . GLN A 1 85 ? -10.392 6.080 18.409 1.00 93.75 85 GLN A O 1
ATOM 674 N N . ALA A 1 86 ? -11.485 7.576 17.140 1.00 95.56 86 ALA A N 1
ATOM 675 C CA . ALA A 1 86 ? -11.950 8.385 18.266 1.00 95.56 86 ALA A CA 1
ATOM 676 C C . ALA A 1 86 ? -12.896 7.610 19.207 1.00 95.56 86 ALA A C 1
ATOM 678 O O . ALA A 1 86 ? -12.810 7.748 20.428 1.00 95.56 86 ALA A O 1
ATOM 679 N N . GLU A 1 8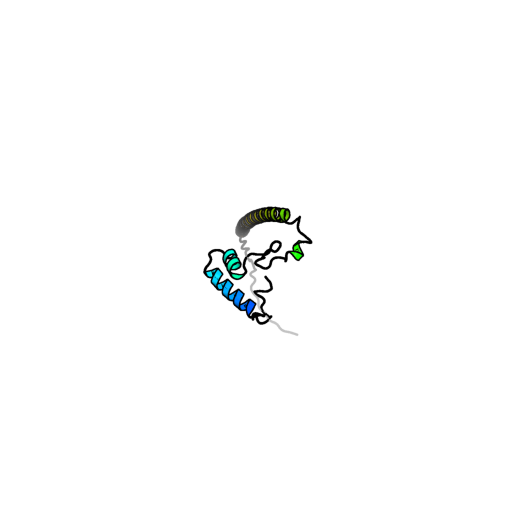7 ? -13.780 6.771 18.658 1.00 95.81 87 GLU A N 1
ATOM 680 C CA . GLU A 1 87 ? -14.654 5.903 19.458 1.00 95.81 87 GLU A CA 1
ATOM 681 C C . GLU A 1 87 ? -13.858 4.857 20.251 1.00 95.81 87 GLU A C 1
ATOM 683 O O . GLU A 1 87 ? -14.151 4.632 21.427 1.00 95.81 87 GLU A O 1
ATOM 688 N N . ILE A 1 88 ? -12.824 4.260 19.648 1.00 97.19 88 ILE A N 1
ATOM 689 C CA . ILE A 1 88 ? -11.935 3.301 20.321 1.00 97.19 88 ILE A CA 1
ATOM 690 C C . ILE A 1 88 ? -11.218 3.962 21.502 1.00 97.19 88 ILE A C 1
ATOM 692 O O . ILE A 1 88 ? -11.199 3.397 22.599 1.00 97.19 88 ILE A O 1
ATOM 696 N N . ASP A 1 89 ? -10.665 5.158 21.304 1.00 96.88 89 ASP A N 1
ATOM 697 C CA . ASP A 1 89 ? -9.937 5.872 22.355 1.00 96.88 89 ASP A CA 1
ATOM 698 C C . ASP A 1 89 ? -10.869 6.257 23.517 1.00 96.88 89 ASP A C 1
ATOM 700 O O . ASP A 1 89 ? -10.536 6.028 24.683 1.00 96.88 89 ASP A O 1
ATOM 704 N N . SER A 1 90 ? -12.084 6.731 23.213 1.00 97.12 90 SER A N 1
ATOM 705 C CA . SER A 1 90 ? -13.101 7.032 24.231 1.00 97.12 90 SER A CA 1
ATOM 706 C C . SER A 1 90 ? -13.545 5.786 25.004 1.00 97.12 90 SER A C 1
ATOM 708 O O . SER A 1 90 ? -13.711 5.826 26.226 1.00 97.12 90 SER A O 1
ATOM 710 N N . LEU A 1 91 ? -13.730 4.656 24.315 1.00 97.12 91 LEU A N 1
ATOM 711 C CA . LEU A 1 91 ? -14.140 3.410 24.955 1.00 97.12 91 LEU A CA 1
ATOM 712 C C . LEU A 1 91 ? -13.044 2.872 25.883 1.00 97.12 91 LEU A C 1
ATOM 714 O O . LEU A 1 91 ? -13.343 2.385 26.974 1.00 97.12 91 LEU A O 1
ATOM 718 N N . LYS A 1 92 ? -11.777 3.016 25.484 1.00 97.00 92 LYS A N 1
ATOM 719 C CA . LYS A 1 92 ? -10.616 2.638 26.293 1.00 97.00 92 LYS A CA 1
ATOM 720 C C . LYS A 1 92 ? -10.521 3.460 27.578 1.00 97.00 92 LYS A C 1
ATOM 722 O O . LYS A 1 92 ? -10.280 2.891 28.641 1.00 97.00 92 LYS A O 1
ATOM 727 N N . GLU A 1 93 ? -10.763 4.768 27.501 1.00 97.12 93 GLU A N 1
ATOM 728 C CA . GLU A 1 93 ? -10.803 5.639 28.681 1.00 97.12 93 GLU A CA 1
ATOM 729 C C . GLU A 1 93 ? -11.908 5.211 29.658 1.00 97.12 93 GLU A C 1
ATOM 731 O O . GLU A 1 93 ? -11.655 5.029 30.851 1.00 97.12 93 GLU A O 1
ATOM 736 N N . LYS A 1 94 ? -13.125 4.972 29.153 1.00 96.75 94 LYS A N 1
ATOM 737 C CA . LYS A 1 94 ? -14.248 4.510 29.983 1.00 96.75 94 LYS A CA 1
ATOM 738 C C . LYS A 1 94 ? -13.978 3.153 30.627 1.00 96.75 94 LYS A C 1
ATOM 740 O O . LYS A 1 94 ? -14.324 2.966 31.790 1.00 96.75 94 LYS A O 1
ATOM 745 N N . ALA A 1 95 ? -13.348 2.227 29.906 1.00 96.94 95 ALA A N 1
ATOM 746 C CA . ALA A 1 95 ? -12.956 0.936 30.465 1.00 96.94 95 ALA A CA 1
ATOM 747 C C . ALA A 1 95 ? -12.000 1.113 31.657 1.00 96.94 95 ALA A C 1
ATOM 749 O O . ALA A 1 95 ? -12.247 0.560 32.725 1.00 96.94 95 ALA A O 1
ATOM 750 N N . SER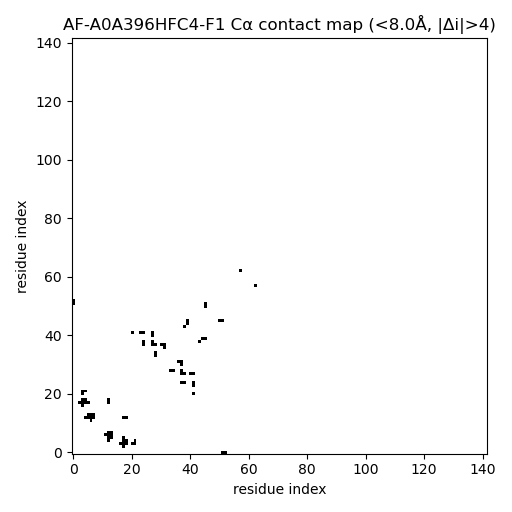 A 1 96 ? -10.985 1.978 31.528 1.00 95.94 96 SER A N 1
ATOM 751 C CA . SER A 1 96 ? -10.073 2.290 32.639 1.00 95.94 96 SER A CA 1
ATOM 752 C C . SER A 1 96 ? -10.783 2.941 33.835 1.00 95.94 96 SER A C 1
ATOM 754 O O . SER A 1 96 ? -10.451 2.643 34.982 1.00 95.94 96 SER A O 1
ATOM 756 N N . GLN A 1 97 ? -11.782 3.799 33.600 1.00 96.50 97 GLN A N 1
ATOM 757 C CA . GLN A 1 97 ? -12.590 4.376 34.683 1.00 96.50 97 GLN A CA 1
ATOM 758 C C . GLN A 1 97 ? -13.418 3.315 35.420 1.00 96.50 97 GLN A C 1
ATOM 760 O O . GLN A 1 97 ? -13.507 3.354 36.647 1.00 96.50 97 GLN A O 1
ATOM 765 N N . VAL A 1 98 ? -14.005 2.359 34.692 1.00 97.38 98 VAL A N 1
ATOM 766 C CA . VAL A 1 98 ? -14.762 1.245 35.283 1.00 97.38 98 VAL A CA 1
ATOM 767 C C . VAL A 1 98 ? -13.851 0.356 36.126 1.00 97.38 98 VAL A C 1
ATOM 769 O O . VAL A 1 98 ? -14.213 0.033 37.255 1.00 97.38 98 VAL A O 1
ATOM 772 N N . ASP A 1 99 ? -12.658 0.019 35.635 1.00 95.75 99 ASP A N 1
ATOM 773 C CA . ASP A 1 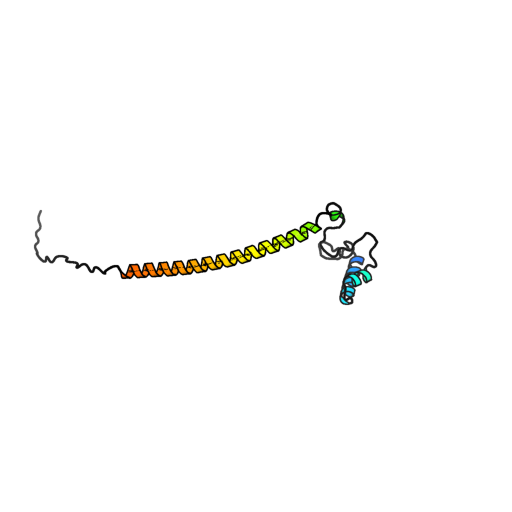99 ? -11.681 -0.773 36.392 1.00 95.75 99 ASP A CA 1
ATOM 774 C C . ASP A 1 99 ? -11.271 -0.072 37.694 1.00 95.75 99 ASP A C 1
ATOM 776 O O . ASP A 1 99 ? -11.215 -0.692 38.760 1.00 95.75 99 ASP A O 1
ATOM 780 N N . PHE A 1 100 ? -11.059 1.245 37.634 1.00 95.94 100 PHE A N 1
ATOM 781 C CA . PHE A 1 100 ? -10.749 2.052 38.810 1.00 95.94 100 PHE A CA 1
ATOM 782 C C . PHE A 1 100 ? -11.904 2.087 39.822 1.00 95.94 100 PHE A C 1
ATOM 784 O O . PHE A 1 100 ? -11.686 1.919 41.025 1.00 95.94 100 PHE A O 1
ATOM 791 N N . LEU A 1 101 ? -13.144 2.277 39.361 1.00 96.25 101 LEU A N 1
ATOM 792 C CA . LEU A 1 101 ? -14.324 2.237 40.231 1.00 96.25 101 LEU A CA 1
ATOM 793 C C . LEU A 1 101 ? -14.514 0.856 40.863 1.00 96.25 101 LEU A C 1
ATOM 795 O O . LEU A 1 101 ? -14.768 0.765 42.063 1.00 96.25 101 LEU A O 1
ATOM 799 N N . ASN A 1 102 ? -14.337 -0.210 40.084 1.00 95.06 102 ASN A N 1
ATOM 800 C CA . ASN A 1 102 ? -14.415 -1.584 40.571 1.00 95.06 102 ASN A CA 1
ATOM 801 C C . ASN A 1 102 ? -13.405 -1.835 41.697 1.00 95.06 102 ASN A C 1
ATOM 803 O O . ASN A 1 102 ? -13.765 -2.421 42.718 1.00 95.06 102 ASN A O 1
ATOM 807 N N . ALA A 1 103 ? -12.171 -1.339 41.559 1.00 95.00 103 ALA A N 1
ATOM 808 C CA . ALA A 1 103 ? -11.160 -1.444 42.609 1.00 95.00 103 ALA A CA 1
ATOM 809 C C . ALA A 1 103 ? -11.564 -0.694 43.894 1.00 95.00 103 ALA A C 1
ATOM 811 O O . ALA A 1 103 ? -11.413 -1.231 44.993 1.00 95.00 103 ALA A O 1
ATOM 812 N N . GLN A 1 104 ? -12.131 0.513 43.777 1.00 94.19 104 GLN A N 1
ATOM 813 C CA . GLN A 1 104 ? -12.614 1.276 44.937 1.00 94.19 104 GLN A CA 1
ATOM 814 C C . GLN A 1 104 ? -13.787 0.590 45.650 1.00 94.19 104 GLN A C 1
ATOM 816 O O . GLN A 1 104 ? -13.819 0.535 46.880 1.00 94.19 104 GLN A O 1
ATOM 821 N N . VAL A 1 105 ? -14.741 0.035 44.897 1.00 95.00 105 VAL A N 1
ATOM 822 C CA . VAL A 1 105 ? -15.878 -0.705 45.465 1.00 95.00 105 VAL A CA 1
ATOM 823 C C . VAL A 1 105 ? -15.399 -1.969 46.177 1.00 95.00 105 VAL A C 1
ATOM 825 O O . VAL A 1 105 ? -15.831 -2.237 47.299 1.00 95.00 105 VAL A O 1
ATOM 828 N N . ALA A 1 106 ? -14.466 -2.712 45.573 1.00 94.25 106 ALA A N 1
ATOM 829 C CA . ALA A 1 106 ? -13.872 -3.893 46.193 1.00 94.25 106 ALA A CA 1
ATOM 830 C C . ALA A 1 106 ? -13.174 -3.551 47.521 1.00 94.25 106 ALA A C 1
ATOM 832 O O . ALA A 1 106 ? -13.345 -4.268 48.511 1.00 94.25 106 ALA A O 1
ATOM 833 N N . PHE A 1 107 ? -12.449 -2.429 47.566 1.00 94.12 107 PHE A N 1
ATOM 834 C CA . PHE A 1 107 ? -11.818 -1.932 48.788 1.00 94.12 107 PHE A CA 1
ATOM 835 C C . PHE A 1 107 ? -12.849 -1.613 49.882 1.00 94.12 107 PHE A C 1
ATOM 837 O O . PHE A 1 107 ? -12.714 -2.079 51.014 1.00 94.12 107 PHE A O 1
ATOM 844 N N . LEU A 1 108 ? -13.919 -0.883 49.549 1.00 92.62 108 LEU A N 1
ATOM 845 C CA . LEU A 1 108 ? -14.962 -0.531 50.515 1.00 92.62 108 LEU A CA 1
ATOM 846 C C . LEU A 1 108 ? -15.698 -1.768 51.053 1.00 92.62 108 LEU A C 1
ATOM 848 O O . LEU A 1 108 ? -15.919 -1.875 52.261 1.00 92.62 108 LEU A O 1
ATOM 852 N N . MET A 1 109 ? -16.033 -2.723 50.179 1.00 91.19 109 MET A N 1
ATOM 853 C CA . MET A 1 109 ? -16.636 -3.998 50.583 1.00 91.19 109 MET A CA 1
ATOM 854 C C . MET A 1 109 ? -15.734 -4.764 51.553 1.00 91.19 109 MET A C 1
ATOM 856 O O . MET A 1 109 ? -16.217 -5.275 52.563 1.00 91.19 109 MET A O 1
ATOM 860 N N . GLN A 1 110 ? -14.424 -4.816 51.298 1.00 89.31 110 GLN A N 1
ATOM 861 C CA . GLN A 1 110 ? -13.479 -5.474 52.201 1.00 89.31 110 GLN A CA 1
ATOM 862 C C . GLN A 1 110 ? -13.430 -4.794 53.576 1.00 89.31 110 GLN A C 1
ATOM 864 O O . GLN A 1 110 ? -13.451 -5.477 54.602 1.00 89.31 110 GLN A O 1
ATOM 869 N N . MET A 1 111 ? -13.449 -3.461 53.604 1.00 86.75 111 MET A N 1
ATOM 870 C CA . MET A 1 111 ? -13.487 -2.679 54.840 1.00 86.75 111 MET A CA 1
ATOM 871 C C . MET A 1 111 ? -14.769 -2.912 55.660 1.00 86.75 111 MET A C 1
ATOM 873 O O . MET A 1 111 ? -14.725 -2.947 56.890 1.00 86.75 111 MET A O 1
ATOM 877 N N . GLN A 1 112 ? -15.921 -3.075 55.005 1.00 82.06 112 GLN A N 1
ATOM 878 C CA . GLN A 1 112 ? -17.186 -3.390 55.680 1.00 82.06 112 GLN A CA 1
ATOM 879 C C . GLN A 1 112 ? -17.183 -4.812 56.252 1.00 82.06 112 GLN A C 1
ATOM 881 O O . GLN A 1 112 ? -17.574 -5.002 57.400 1.00 82.06 112 GLN A O 1
ATOM 886 N N . VAL A 1 113 ? -16.672 -5.793 55.498 1.00 79.19 113 VAL A N 1
ATOM 887 C CA . VAL A 1 113 ? -16.537 -7.185 55.962 1.00 79.19 113 VAL A CA 1
ATOM 888 C C . VAL A 1 113 ? -15.620 -7.285 57.186 1.00 79.19 113 VAL A C 1
ATOM 890 O O . VAL A 1 113 ? -15.914 -8.053 58.099 1.00 79.19 113 VAL A O 1
ATOM 893 N N . GLN A 1 114 ? -14.535 -6.506 57.236 1.00 70.62 114 GLN A N 1
ATOM 894 C CA . GLN A 1 114 ? -13.661 -6.427 58.413 1.00 70.62 114 GLN A CA 1
ATOM 895 C C . GLN A 1 114 ? -14.380 -5.778 59.609 1.00 70.62 114 GLN A C 1
ATOM 897 O O . GLN A 1 114 ? -14.453 -6.386 60.672 1.00 70.62 114 GLN A O 1
ATOM 902 N N . ASN A 1 115 ? -15.037 -4.629 59.413 1.00 65.69 115 ASN A N 1
ATOM 903 C CA . ASN A 1 115 ? -15.800 -3.947 60.471 1.00 65.69 115 ASN A CA 1
ATOM 904 C C . ASN A 1 115 ? -16.980 -4.765 61.038 1.00 65.69 115 ASN A C 1
ATOM 906 O O . ASN A 1 115 ? -17.418 -4.509 62.159 1.00 65.69 115 ASN A O 1
ATOM 910 N N . SER A 1 116 ? -17.539 -5.712 60.278 1.00 61.62 116 SER A N 1
ATOM 911 C CA . SER A 1 116 ? -18.582 -6.629 60.763 1.00 61.62 116 SER A CA 1
ATOM 912 C C . SER A 1 116 ? -18.025 -7.825 61.542 1.00 61.62 116 SER A C 1
ATOM 914 O O . SER A 1 116 ? -18.738 -8.366 62.380 1.00 61.62 116 SER A O 1
ATOM 916 N N . ARG A 1 117 ? -16.768 -8.231 61.306 1.00 58.00 117 ARG A N 1
ATOM 917 C CA . ARG A 1 117 ? -16.103 -9.307 62.068 1.00 58.00 117 ARG A CA 1
ATOM 918 C C . ARG A 1 117 ? -15.656 -8.847 63.454 1.00 58.00 117 ARG A C 1
ATOM 920 O O . ARG A 1 117 ? -15.706 -9.639 64.385 1.00 58.00 117 ARG A O 1
ATOM 927 N N . ASP A 1 118 ? -15.332 -7.566 63.606 1.00 56.19 118 ASP A N 1
ATOM 928 C CA . ASP A 1 118 ? -14.930 -6.975 64.891 1.00 56.19 118 ASP A CA 1
ATOM 929 C C . ASP A 1 118 ? -16.122 -6.632 65.817 1.00 56.19 118 ASP A C 1
ATOM 931 O O . ASP A 1 118 ? -15.928 -6.112 66.915 1.00 56.19 118 ASP A O 1
ATOM 935 N N . LYS A 1 119 ? -17.369 -6.905 65.390 1.00 51.97 119 LYS A N 1
ATOM 936 C CA . LYS A 1 119 ? -18.604 -6.655 66.164 1.00 51.97 119 LYS A CA 1
ATOM 937 C C . LYS A 1 119 ? -19.320 -7.914 66.666 1.00 51.97 119 LYS A C 1
ATOM 939 O O . LYS A 1 119 ? -20.348 -7.773 67.321 1.00 51.97 119 LYS A O 1
ATOM 944 N N . GLU A 1 120 ? -18.809 -9.112 66.393 1.00 42.47 120 GLU A N 1
ATOM 945 C CA . GLU A 1 120 ? -19.270 -10.327 67.079 1.00 42.47 120 GLU A CA 1
ATOM 946 C C . GLU A 1 120 ? -18.690 -10.317 68.506 1.00 42.47 120 GLU A C 1
ATOM 948 O O . GLU A 1 120 ? -17.467 -10.400 68.657 1.00 42.47 120 GLU A O 1
ATOM 953 N N . PRO A 1 121 ? -19.503 -10.163 69.571 1.00 45.19 121 PRO A N 1
ATOM 954 C CA . PRO A 1 121 ? -18.999 -10.375 70.914 1.00 45.19 121 PRO A CA 1
ATOM 955 C C . PRO A 1 121 ? -18.603 -11.845 71.016 1.00 45.19 121 PRO A C 1
ATOM 957 O O . PRO A 1 121 ? -19.432 -12.729 70.819 1.00 45.19 121 PRO A O 1
ATOM 960 N N . THR A 1 122 ? -17.346 -12.112 71.365 1.00 49.66 122 THR A N 1
ATOM 961 C CA . THR A 1 122 ? -16.920 -13.416 71.870 1.00 49.66 122 THR A CA 1
ATOM 962 C C . THR A 1 122 ? -17.769 -13.757 73.094 1.00 49.66 122 THR A C 1
ATOM 964 O O . THR A 1 122 ? -17.411 -13.419 74.223 1.00 49.66 122 THR A O 1
ATOM 967 N N . ASN A 1 123 ? -18.927 -14.381 72.882 1.00 42.53 123 ASN A N 1
ATOM 968 C CA . ASN A 1 123 ? -19.714 -14.965 73.948 1.00 42.53 123 ASN A CA 1
ATOM 969 C C . ASN A 1 123 ? -19.032 -16.285 74.306 1.00 42.53 123 ASN A C 1
ATOM 971 O O . ASN A 1 123 ? -19.263 -17.331 73.701 1.00 42.53 123 ASN A O 1
ATOM 975 N N . LEU A 1 124 ? -18.087 -16.184 75.238 1.00 49.53 124 LEU A N 1
ATOM 976 C CA . LEU A 1 124 ? -17.513 -17.325 75.925 1.00 49.53 124 LEU A CA 1
ATOM 977 C C . LEU A 1 124 ? -18.584 -17.831 76.902 1.00 49.53 124 LEU A C 1
ATOM 979 O O . LEU A 1 124 ? -18.571 -17.492 78.083 1.00 49.53 124 LEU A O 1
ATOM 983 N N . GLU A 1 125 ? -19.566 -18.573 76.391 1.00 41.6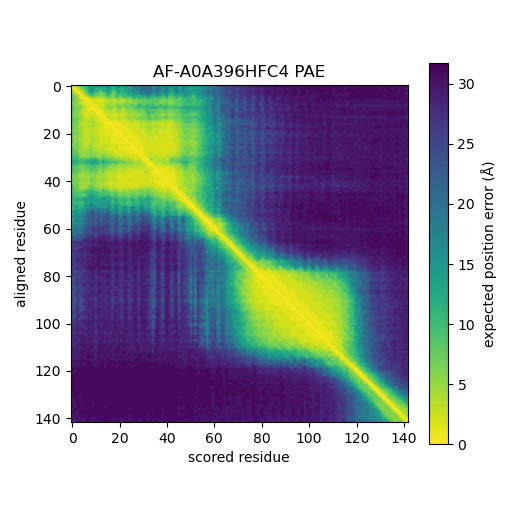6 125 GLU A N 1
ATOM 984 C CA . GLU A 1 125 ? -20.606 -19.154 77.230 1.00 41.66 125 GLU A CA 1
ATOM 985 C C . GLU A 1 125 ? -20.016 -20.337 78.013 1.00 41.66 125 GLU A C 1
ATOM 987 O O . GLU A 1 125 ? -19.554 -21.343 77.466 1.00 41.66 125 GLU A O 1
ATOM 992 N N . THR A 1 126 ? -19.979 -20.144 79.329 1.00 49.12 126 THR A N 1
ATOM 993 C CA . THR A 1 126 ? -19.616 -21.080 80.389 1.00 49.12 126 THR A CA 1
ATOM 994 C C . THR A 1 126 ? -20.231 -22.460 80.164 1.00 49.12 126 THR A C 1
ATOM 996 O O . THR A 1 126 ? -21.444 -22.648 80.234 1.00 49.12 126 THR A O 1
ATOM 999 N N . ARG A 1 127 ? -19.381 -23.466 79.944 1.00 44.81 127 ARG A N 1
ATOM 1000 C CA . ARG A 1 127 ? -19.790 -24.871 79.880 1.00 44.81 127 ARG A CA 1
ATOM 1001 C C . ARG A 1 127 ? -19.956 -25.425 81.301 1.00 44.81 127 ARG A C 1
ATOM 1003 O O . ARG A 1 127 ? -19.085 -26.135 81.794 1.00 44.81 127 ARG A O 1
ATOM 1010 N N . ASP A 1 128 ? -21.088 -25.126 81.935 1.00 46.53 128 ASP A N 1
ATOM 1011 C CA . ASP A 1 128 ? -21.545 -25.827 83.141 1.00 46.53 128 ASP A CA 1
ATOM 1012 C C . ASP A 1 128 ? -22.024 -27.237 82.765 1.00 46.53 128 ASP A C 1
ATOM 1014 O O . ASP A 1 128 ? -23.175 -27.487 82.409 1.00 46.53 128 ASP A O 1
ATOM 1018 N N . GLY A 1 129 ? -21.092 -28.187 82.813 1.00 46.59 129 GLY A N 1
ATOM 1019 C CA . GLY A 1 129 ? -21.332 -29.607 82.586 1.00 46.59 129 GLY A CA 1
ATOM 1020 C C . GLY A 1 129 ? -21.111 -30.424 83.853 1.00 46.59 129 GLY A C 1
ATOM 1021 O O . GLY A 1 129 ? -20.086 -31.078 83.970 1.00 46.59 129 GLY A O 1
ATOM 1022 N N . ARG A 1 130 ? -22.082 -30.358 84.773 1.00 49.62 130 ARG A N 1
ATOM 1023 C CA . ARG A 1 130 ? -22.432 -31.339 85.825 1.00 49.62 130 ARG A CA 1
ATOM 1024 C C . ARG A 1 130 ? -21.297 -32.201 86.402 1.00 49.62 130 ARG A C 1
ATOM 1026 O O . ARG A 1 130 ? -20.923 -33.230 85.846 1.00 49.62 130 ARG A O 1
ATOM 1033 N N . HIS A 1 131 ? -20.928 -31.885 87.640 1.00 46.69 131 HIS A N 1
ATOM 1034 C CA . HIS A 1 131 ? -20.466 -32.887 88.596 1.00 46.69 131 HIS A CA 1
ATOM 1035 C C . HIS A 1 131 ? -21.576 -33.914 88.875 1.00 46.69 131 HIS A C 1
ATOM 1037 O O . HIS A 1 131 ? -22.669 -33.543 89.299 1.00 46.69 131 HIS A O 1
ATOM 1043 N N . SER A 1 132 ? -21.274 -35.201 88.716 1.00 42.31 132 SER A N 1
ATOM 1044 C CA . SER A 1 132 ? -21.811 -36.247 89.590 1.00 42.31 132 SER A CA 1
ATOM 1045 C C . SER A 1 132 ? -20.878 -37.455 89.530 1.00 42.31 132 SER A C 1
ATOM 1047 O O . SER A 1 132 ? -20.778 -38.131 88.507 1.00 42.31 132 SER A O 1
ATOM 1049 N N . SER A 1 133 ? -20.128 -37.647 90.612 1.00 49.78 133 SER A N 1
ATOM 1050 C CA . SER A 1 133 ? -19.258 -38.798 90.834 1.00 49.78 133 SER A CA 1
ATOM 1051 C C . SER A 1 133 ? -20.005 -39.893 91.603 1.00 49.78 133 SER A C 1
ATOM 1053 O O . SER A 1 133 ? -20.900 -39.588 92.383 1.00 49.78 133 SER A O 1
ATOM 1055 N N . GLU A 1 134 ? -19.510 -41.124 91.425 1.00 42.88 134 GLU A N 1
ATOM 1056 C CA . GLU A 1 134 ? -19.681 -42.331 92.257 1.00 42.88 134 GLU A CA 1
ATOM 1057 C C . GLU A 1 134 ? -21.008 -43.108 92.164 1.00 42.88 134 GLU A C 1
ATOM 1059 O O . GLU A 1 134 ? -22.069 -42.643 92.555 1.00 42.88 134 GLU A O 1
ATOM 1064 N N . SER A 1 135 ? -20.939 -44.392 91.789 1.00 39.44 135 SER A N 1
ATOM 1065 C CA . SER A 1 135 ? -20.763 -45.461 92.787 1.00 39.44 135 SER A CA 1
ATOM 1066 C C . SER A 1 135 ? -20.799 -46.867 92.161 1.00 39.44 135 SER A C 1
ATOM 1068 O O . SER A 1 135 ? -21.457 -47.131 91.160 1.00 39.44 135 SER A O 1
ATOM 1070 N N . SER A 1 136 ? -20.032 -47.750 92.788 1.00 55.62 136 SER A N 1
ATOM 1071 C CA . SER A 1 136 ? -19.782 -49.169 92.531 1.00 55.62 136 SER A CA 1
ATOM 1072 C C . SER A 1 136 ? -20.975 -50.060 92.899 1.00 55.62 136 SER A C 1
ATOM 1074 O O . SER A 1 136 ? -21.519 -49.875 93.979 1.00 55.62 136 SER A O 1
ATOM 1076 N N . HIS A 1 137 ? -21.312 -51.075 92.089 1.00 46.91 137 HIS A N 1
ATOM 1077 C CA . HIS A 1 137 ? -21.315 -52.492 92.509 1.00 46.91 137 HIS A CA 1
ATOM 1078 C C . HIS A 1 137 ? -21.832 -53.444 91.418 1.00 46.91 137 HIS A C 1
ATOM 1080 O O . HIS A 1 137 ? -22.732 -53.124 90.649 1.00 46.91 137 HIS A O 1
ATOM 1086 N N . ARG A 1 138 ? -21.222 -54.633 91.398 1.00 51.06 138 ARG A N 1
ATOM 1087 C CA . ARG A 1 138 ? -21.590 -55.834 90.634 1.00 51.06 138 ARG A CA 1
ATOM 1088 C C . ARG A 1 138 ? -22.913 -56.437 91.126 1.00 51.06 138 ARG A C 1
ATOM 1090 O O . ARG A 1 138 ? -23.214 -56.284 92.305 1.00 51.06 138 ARG A O 1
ATOM 1097 N N . LEU A 1 139 ? -23.589 -57.224 90.282 1.00 47.22 139 LEU A N 1
ATOM 1098 C CA . LEU A 1 139 ? -23.811 -58.667 90.496 1.00 47.22 139 LEU A CA 1
ATOM 1099 C C . LEU A 1 139 ? -24.474 -59.326 89.272 1.00 47.22 139 LEU A C 1
ATOM 1101 O O . LEU A 1 139 ? -25.209 -58.681 88.527 1.00 47.22 139 LEU A O 1
ATOM 1105 N N . ASP A 1 140 ? -24.101 -60.590 89.097 1.00 52.78 140 ASP A N 1
ATOM 1106 C CA . ASP A 1 140 ? -24.496 -61.585 88.099 1.00 52.78 140 ASP A CA 1
ATOM 1107 C C . ASP A 1 140 ? -25.947 -62.109 88.275 1.00 52.78 140 ASP A C 1
ATOM 1109 O O . ASP A 1 140 ? -26.663 -61.663 89.172 1.00 52.78 140 ASP A O 1
ATOM 1113 N N . ASP A 1 141 ? -26.296 -63.113 87.452 1.00 53.88 141 ASP A N 1
ATOM 1114 C CA . ASP A 1 141 ? -27.438 -64.060 87.519 1.00 53.88 141 ASP A CA 1
ATOM 1115 C C . ASP A 1 141 ? -28.758 -63.598 86.850 1.00 53.88 141 ASP A C 1
ATOM 1117 O O . ASP A 1 141 ? -29.210 -62.476 87.053 1.00 53.88 141 ASP A O 1
ATOM 1121 N N . HIS A 1 142 ? -29.475 -64.373 86.019 1.00 49.62 142 HIS A N 1
ATOM 1122 C CA . HIS A 1 142 ? -29.458 -65.789 85.613 1.00 49.62 142 HIS A CA 1
ATOM 1123 C C . HIS A 1 142 ? -30.056 -65.929 84.200 1.00 49.62 142 HIS A C 1
ATOM 1125 O O . HIS A 1 142 ? -30.981 -65.146 83.876 1.00 49.62 142 HIS A O 1
#